Protein AF-A0A2N5KIL7-F1 (afdb_monomer)

Radius of gyration: 13.44 Å; Cα contacts (8 Å, |Δi|>4): 74; chains: 1; bounding box: 28×20×32 Å

Structure (mmCIF, N/CA/C/O backbone):
data_AF-A0A2N5KIL7-F1
#
_entry.id   AF-A0A2N5KIL7-F1
#
loop_
_atom_site.group_PDB
_atom_site.id
_atom_site.type_symbol
_atom_site.label_atom_id
_atom_site.label_alt_id
_atom_site.label_comp_id
_atom_site.label_asym_id
_atom_site.label_entity_id
_atom_site.label_seq_id
_atom_site.pdbx_PDB_ins_code
_atom_site.Cartn_x
_atom_site.Cartn_y
_atom_site.Cartn_z
_atom_site.occupancy
_atom_site.B_iso_or_equiv
_atom_site.auth_seq_id
_atom_site.auth_comp_id
_atom_site.auth_asym_id
_atom_site.auth_atom_id
_atom_site.pdbx_PDB_model_num
ATOM 1 N N . ALA A 1 1 ? -1.533 -13.020 5.950 1.00 77.38 1 ALA A N 1
ATOM 2 C CA . ALA A 1 1 ? -1.083 -12.946 4.541 1.00 77.38 1 ALA A CA 1
ATOM 3 C C . ALA A 1 1 ? -1.899 -11.867 3.822 1.00 77.38 1 ALA A C 1
ATOM 5 O O . ALA A 1 1 ? -2.868 -11.387 4.399 1.00 77.38 1 ALA A O 1
ATOM 6 N N . ALA A 1 2 ? -1.527 -11.449 2.615 1.00 89.69 2 ALA A N 1
ATOM 7 C CA . ALA A 1 2 ? -2.313 -10.515 1.804 1.00 89.69 2 ALA A CA 1
ATOM 8 C C . ALA A 1 2 ? -2.309 -10.987 0.348 1.00 89.69 2 ALA A C 1
ATOM 10 O O . ALA A 1 2 ? -1.336 -11.601 -0.088 1.00 89.69 2 ALA A O 1
ATOM 11 N N . THR A 1 3 ? -3.379 -10.696 -0.383 1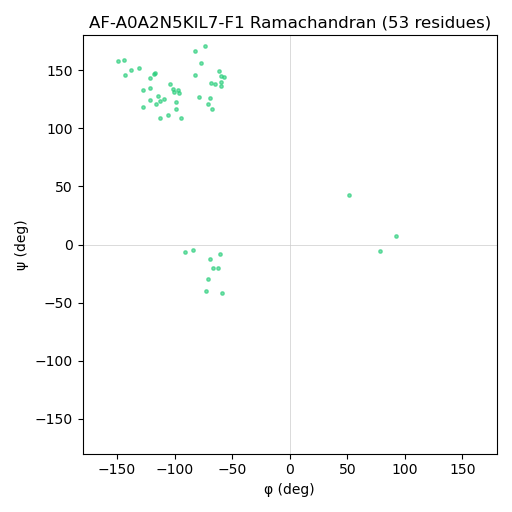.00 94.25 3 THR A N 1
ATOM 12 C CA . THR A 1 3 ? -3.501 -10.994 -1.814 1.00 94.25 3 THR A CA 1
ATOM 13 C C . THR A 1 3 ? -3.307 -9.711 -2.605 1.00 94.25 3 THR A C 1
ATOM 15 O O . THR A 1 3 ? -3.838 -8.669 -2.222 1.00 94.25 3 THR A O 1
ATOM 18 N N . VAL A 1 4 ? -2.563 -9.780 -3.707 1.00 92.69 4 VAL A N 1
ATOM 19 C CA . VAL A 1 4 ? -2.396 -8.656 -4.633 1.00 92.69 4 VAL A CA 1
ATOM 20 C C . VAL A 1 4 ? -3.026 -9.020 -5.969 1.00 92.69 4 VAL A C 1
ATOM 22 O O . VAL A 1 4 ? -2.722 -10.069 -6.529 1.00 92.69 4 VAL A O 1
ATOM 25 N N . VAL A 1 5 ? -3.895 -8.148 -6.476 1.00 94.12 5 VAL A N 1
ATOM 26 C CA . VAL A 1 5 ? -4.532 -8.281 -7.793 1.00 94.12 5 VAL A CA 1
ATOM 27 C C . VAL A 1 5 ? -4.190 -7.053 -8.626 1.00 94.12 5 VAL A C 1
ATOM 29 O O . VAL A 1 5 ? -4.258 -5.933 -8.121 1.00 94.12 5 VAL A O 1
ATOM 32 N N . TYR A 1 6 ? -3.816 -7.253 -9.890 1.00 92.06 6 TYR A N 1
ATOM 33 C CA . TYR A 1 6 ? -3.528 -6.169 -10.827 1.00 92.06 6 TYR A CA 1
ATOM 34 C C . TYR A 1 6 ? -4.576 -6.120 -11.938 1.00 92.06 6 TYR A C 1
ATOM 36 O O . TYR A 1 6 ? -4.779 -7.097 -12.654 1.00 92.06 6 TYR A O 1
ATOM 44 N N . ASP A 1 7 ? -5.221 -4.969 -12.082 1.00 92.75 7 ASP A N 1
ATOM 45 C CA . ASP A 1 7 ? -6.117 -4.641 -13.183 1.00 92.75 7 ASP A CA 1
ATOM 46 C C . ASP A 1 7 ? -5.317 -3.904 -14.264 1.00 92.75 7 ASP A C 1
ATOM 48 O O . ASP A 1 7 ? -4.906 -2.752 -14.087 1.00 92.75 7 ASP A O 1
ATOM 52 N N . THR A 1 8 ? -5.082 -4.581 -15.389 1.00 90.50 8 THR A N 1
ATOM 53 C CA . THR A 1 8 ? -4.315 -4.050 -16.524 1.00 90.50 8 THR A CA 1
ATOM 54 C C . THR A 1 8 ? -5.061 -2.953 -17.281 1.00 90.50 8 THR A C 1
ATOM 56 O O . THR A 1 8 ? -4.422 -2.041 -17.806 1.00 90.50 8 THR A O 1
ATOM 59 N N . ALA A 1 9 ? -6.397 -2.991 -17.305 1.00 94.12 9 ALA A N 1
ATOM 60 C CA . ALA A 1 9 ? -7.219 -1.997 -17.988 1.00 94.12 9 ALA A CA 1
ATOM 61 C C . ALA A 1 9 ? -7.221 -0.665 -17.225 1.00 94.12 9 ALA A C 1
ATOM 63 O O . ALA A 1 9 ? -7.111 0.403 -17.826 1.00 94.12 9 ALA A O 1
ATOM 64 N N . ARG A 1 10 ? -7.285 -0.728 -15.890 1.00 93.00 10 ARG A N 1
ATOM 65 C CA . ARG A 1 10 ? -7.244 0.446 -15.000 1.00 93.00 10 ARG A CA 1
ATOM 66 C C . ARG A 1 10 ? -5.835 0.831 -14.554 1.00 93.00 10 ARG A C 1
ATOM 68 O O . ARG A 1 10 ? -5.668 1.860 -13.905 1.00 93.00 10 ARG A O 1
ATOM 75 N N . LYS A 1 11 ? -4.828 0.015 -14.887 1.00 90.19 11 LYS A N 1
ATOM 76 C CA . LYS A 1 11 ? -3.441 0.129 -14.403 1.00 90.19 11 LYS A CA 1
ATOM 77 C C . LYS A 1 11 ? -3.380 0.234 -12.875 1.00 90.19 11 LYS A C 1
ATOM 79 O O . LYS A 1 11 ? -2.629 1.038 -12.324 1.00 90.19 11 LYS A O 1
ATOM 84 N N . GLN A 1 12 ? -4.179 -0.581 -12.191 1.00 92.50 12 GLN A N 1
ATOM 85 C CA . GLN A 1 12 ? -4.402 -0.488 -10.751 1.00 92.50 12 GLN A CA 1
ATOM 86 C C . GLN A 1 12 ? -4.019 -1.792 -10.051 1.00 92.50 12 GLN A C 1
ATOM 88 O O . GLN A 1 12 ? -4.546 -2.851 -10.370 1.00 92.50 12 GLN A O 1
ATOM 93 N N . ALA A 1 13 ? -3.132 -1.710 -9.059 1.00 91.88 13 ALA A N 1
ATOM 94 C CA . ALA A 1 13 ? -2.856 -2.813 -8.142 1.00 91.88 13 ALA A CA 1
ATOM 95 C C . ALA A 1 13 ? -3.669 -2.641 -6.853 1.00 91.88 13 ALA A C 1
ATOM 97 O O . ALA A 1 13 ? -3.686 -1.557 -6.267 1.00 91.88 13 ALA A O 1
ATOM 98 N N . VAL A 1 14 ? -4.315 -3.711 -6.399 1.00 93.38 14 VAL A N 1
ATOM 99 C CA . VAL A 1 14 ? -5.073 -3.760 -5.146 1.00 93.38 14 VAL A CA 1
ATOM 100 C C . VAL A 1 14 ? -4.412 -4.766 -4.217 1.00 93.38 14 VAL A C 1
ATOM 102 O O . VAL A 1 14 ? -4.294 -5.940 -4.557 1.00 93.38 14 VAL A O 1
ATOM 105 N N . LEU A 1 15 ? -3.998 -4.301 -3.039 1.00 93.69 15 LEU A N 1
ATOM 106 C CA . LEU A 1 15 ? -3.522 -5.145 -1.948 1.00 93.69 15 LEU A CA 1
ATOM 107 C C . LEU A 1 15 ? -4.669 -5.345 -0.959 1.00 93.69 15 LEU A C 1
ATOM 109 O O . LEU A 1 15 ? -5.127 -4.385 -0.343 1.00 93.69 15 LEU A O 1
ATOM 113 N N . ASN A 1 16 ? -5.113 -6.589 -0.805 1.00 93.06 16 ASN A N 1
ATOM 114 C CA . ASN A 1 16 ? -6.172 -6.976 0.117 1.00 93.06 16 ASN A CA 1
ATOM 115 C C . ASN A 1 16 ? -5.603 -7.854 1.248 1.00 93.06 16 ASN A C 1
ATOM 117 O O . ASN A 1 16 ? -5.208 -8.999 0.992 1.00 93.06 16 ASN A O 1
ATOM 121 N N . PRO A 1 17 ? -5.513 -7.351 2.491 1.00 93.50 17 PRO A N 1
ATOM 122 C CA . PRO A 1 17 ? -5.120 -8.164 3.639 1.00 93.50 17 PRO A CA 1
ATOM 123 C C . PRO A 1 17 ? -6.105 -9.316 3.882 1.00 93.50 17 PRO A C 1
ATOM 125 O O . PRO A 1 17 ? -7.29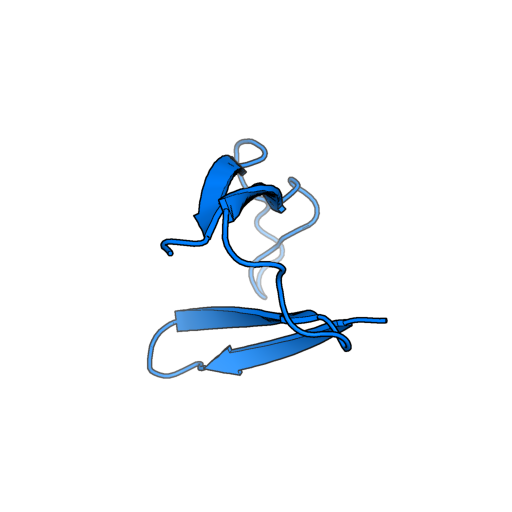6 -9.189 3.634 1.00 93.50 17 PRO A O 1
ATOM 128 N N . SER A 1 18 ? -5.632 -10.446 4.419 1.00 93.12 18 SER A N 1
ATOM 129 C CA . SER A 1 18 ? -6.501 -11.602 4.709 1.00 93.12 18 SER A CA 1
ATOM 130 C C . SER A 1 18 ? -7.487 -11.376 5.861 1.00 93.12 18 SER A C 1
ATOM 132 O O . SER A 1 18 ? -8.358 -12.207 6.089 1.00 93.12 18 SER A O 1
ATOM 134 N N . ARG A 1 19 ? -7.306 -10.306 6.639 1.00 93.69 19 ARG A N 1
ATOM 135 C CA . ARG A 1 19 ? -8.238 -9.866 7.679 1.00 93.69 19 ARG A CA 1
ATOM 136 C C . ARG A 1 19 ? -8.685 -8.457 7.355 1.00 93.69 19 ARG A C 1
ATOM 138 O O . ARG A 1 19 ? -7.857 -7.641 6.951 1.00 93.69 19 ARG A O 1
ATOM 145 N N . ASP A 1 20 ? -9.947 -8.179 7.636 1.00 93.44 20 ASP A N 1
ATOM 146 C CA . ASP A 1 20 ? -10.505 -6.852 7.448 1.00 93.44 20 ASP A CA 1
ATOM 147 C C . ASP A 1 20 ? -9.728 -5.795 8.233 1.00 93.44 20 ASP A C 1
ATOM 149 O O . ASP A 1 20 ? -9.235 -6.022 9.348 1.00 93.44 20 ASP A O 1
ATOM 153 N N . LEU A 1 21 ? -9.628 -4.616 7.623 1.00 93.88 21 LEU A N 1
ATOM 154 C CA . LEU A 1 21 ? -9.054 -3.453 8.272 1.00 93.88 21 LEU A CA 1
ATOM 155 C C . LEU A 1 21 ? -9.983 -2.981 9.395 1.00 93.88 21 LEU A C 1
ATOM 157 O O . LEU A 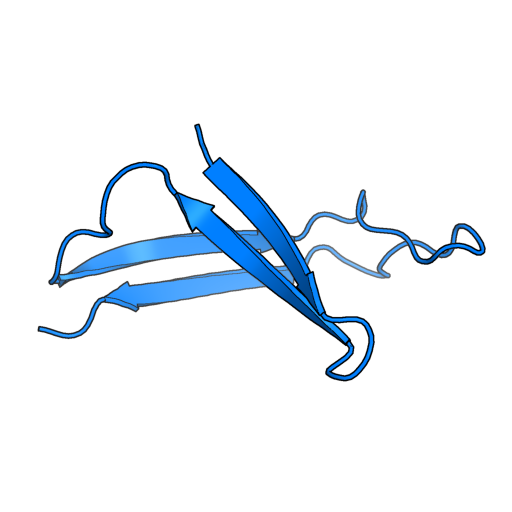1 21 ? -11.205 -2.928 9.249 1.00 93.88 21 LEU A O 1
ATOM 161 N N . VAL A 1 22 ? -9.394 -2.601 10.523 1.00 95.06 22 VAL A N 1
ATOM 162 C CA . VAL A 1 22 ? -10.134 -2.168 11.707 1.00 95.06 22 VAL A CA 1
ATOM 163 C C . VAL A 1 22 ? -10.589 -0.722 11.519 1.00 95.06 22 VAL A C 1
ATOM 165 O O . VAL A 1 22 ? -9.780 0.162 11.233 1.00 95.06 22 VAL A O 1
ATOM 168 N N . ARG A 1 23 ? -11.890 -0.462 11.701 1.00 95.06 23 ARG A N 1
ATOM 169 C CA . ARG A 1 23 ? -12.445 0.900 11.644 1.00 95.06 23 ARG A CA 1
ATOM 170 C C . ARG A 1 23 ? -11.804 1.796 12.702 1.00 95.06 23 ARG A C 1
ATOM 172 O O . ARG A 1 23 ? -11.638 1.400 13.850 1.00 95.06 23 ARG A O 1
ATOM 179 N N . GLY A 1 24 ? -11.460 3.020 12.313 1.00 94.81 24 GLY A N 1
ATOM 180 C CA . GLY A 1 24 ? -10.776 3.990 13.165 1.00 94.81 24 GLY A CA 1
ATOM 181 C C . GLY A 1 24 ? -9.271 3.759 13.332 1.00 94.81 24 GLY A C 1
ATOM 182 O O . GLY A 1 24 ? -8.616 4.613 13.921 1.00 94.81 24 GLY A O 1
ATOM 183 N N . ALA A 1 25 ? -8.709 2.663 12.809 1.00 95.75 25 ALA A N 1
AT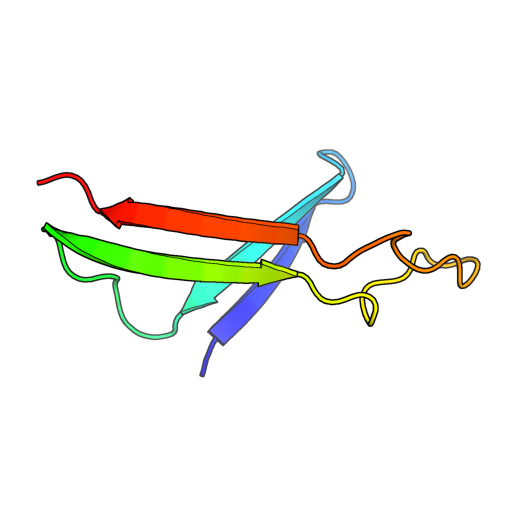OM 184 C CA . ALA A 1 25 ? -7.267 2.446 12.811 1.00 95.75 25 ALA A CA 1
ATOM 185 C C . ALA A 1 25 ? -6.591 3.173 11.639 1.00 95.75 25 ALA A C 1
ATOM 187 O O . ALA A 1 25 ? -7.151 3.289 10.542 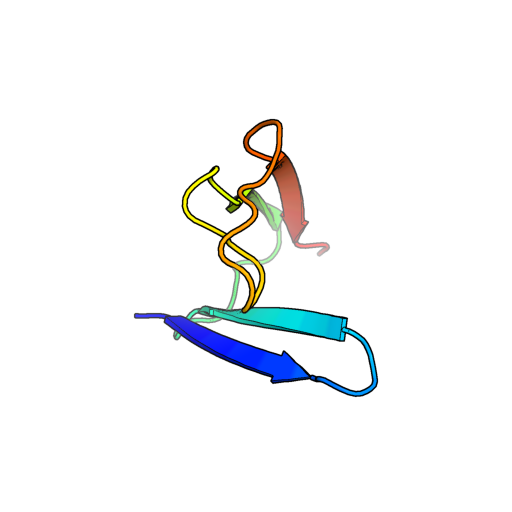1.00 95.75 25 ALA A O 1
ATOM 188 N N . THR A 1 26 ? -5.369 3.647 11.879 1.00 95.81 26 THR A N 1
ATOM 189 C CA . THR A 1 26 ? -4.503 4.234 10.853 1.00 95.81 26 THR A CA 1
ATOM 190 C C . THR A 1 26 ? -3.538 3.181 10.337 1.00 95.81 26 TH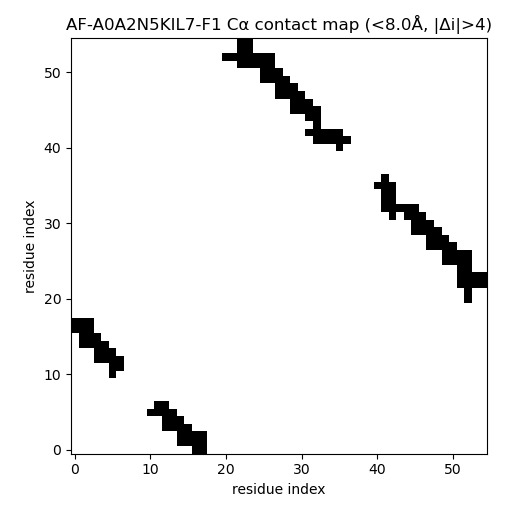R A C 1
ATOM 192 O O . THR A 1 26 ? -2.861 2.510 11.114 1.00 95.81 26 THR A O 1
ATOM 195 N N . TYR A 1 27 ? -3.458 3.068 9.016 1.00 95.25 27 TYR A N 1
ATOM 196 C CA . TYR A 1 27 ? -2.547 2.175 8.316 1.00 95.25 27 TYR A CA 1
ATOM 197 C C . TYR A 1 27 ? -1.578 2.983 7.463 1.00 95.25 27 TYR A C 1
ATOM 199 O O . TYR A 1 27 ? -1.938 4.028 6.920 1.00 95.25 27 TYR A O 1
ATOM 207 N N . THR A 1 28 ? -0.358 2.471 7.319 1.00 96.00 28 THR A N 1
ATOM 208 C CA . THR A 1 28 ? 0.657 3.020 6.416 1.00 96.00 28 THR A CA 1
ATOM 209 C C . THR A 1 28 ? 0.850 2.064 5.253 1.00 96.00 28 THR A C 1
ATOM 211 O O . THR A 1 28 ? 1.127 0.881 5.449 1.00 96.00 28 THR A O 1
ATOM 214 N N . ALA A 1 29 ? 0.707 2.583 4.042 1.00 94.81 29 ALA A N 1
ATOM 215 C CA . ALA A 1 29 ? 0.995 1.872 2.814 1.00 94.81 29 ALA A CA 1
ATOM 216 C C . ALA A 1 29 ? 2.353 2.324 2.270 1.00 94.81 29 ALA A C 1
ATOM 218 O O . ALA A 1 29 ? 2.644 3.519 2.188 1.00 94.81 29 ALA A O 1
ATOM 219 N N . THR A 1 30 ? 3.165 1.342 1.886 1.00 95.00 30 THR A N 1
ATOM 220 C CA . THR A 1 30 ? 4.516 1.544 1.367 1.00 95.00 30 THR A CA 1
ATOM 221 C C . THR A 1 30 ? 4.649 0.811 0.044 1.00 95.00 30 THR A C 1
ATOM 223 O O . THR A 1 30 ? 4.562 -0.414 -0.009 1.00 95.00 30 THR A O 1
ATOM 226 N N . VAL A 1 31 ? 4.915 1.559 -1.019 1.00 94.19 31 VAL A N 1
ATOM 227 C CA . VAL A 1 31 ? 5.352 1.028 -2.309 1.00 94.19 31 VAL A CA 1
ATOM 228 C C . VAL A 1 31 ? 6.836 1.332 -2.431 1.00 94.19 31 VAL A C 1
ATOM 230 O O . VAL A 1 31 ? 7.240 2.491 -2.518 1.00 94.19 31 VAL A O 1
ATOM 233 N N . THR A 1 32 ? 7.664 0.296 -2.382 1.00 94.94 32 THR A N 1
ATOM 234 C CA . THR A 1 32 ? 9.119 0.456 -2.442 1.00 94.94 32 THR A CA 1
ATOM 235 C C . THR A 1 32 ? 9.597 0.610 -3.882 1.00 94.94 32 THR A C 1
ATOM 237 O O . THR A 1 32 ? 8.898 0.258 -4.833 1.00 94.94 32 THR A O 1
ATOM 240 N N . ARG A 1 33 ? 10.852 1.040 -4.054 1.00 94.19 33 ARG A N 1
ATOM 241 C CA . ARG A 1 33 ? 11.537 1.014 -5.358 1.00 94.19 33 ARG A CA 1
ATOM 242 C C . ARG A 1 33 ? 11.678 -0.388 -5.961 1.00 94.19 33 ARG A C 1
ATOM 244 O O . ARG A 1 33 ? 12.094 -0.495 -7.103 1.00 94.19 33 ARG A O 1
ATOM 251 N N . GLY A 1 34 ? 11.337 -1.451 -5.227 1.00 91.19 34 GLY A N 1
ATOM 252 C CA . GLY A 1 34 ? 11.274 -2.808 -5.769 1.00 91.19 34 GLY A CA 1
ATOM 253 C C . GLY A 1 34 ? 10.166 -2.996 -6.810 1.00 91.19 34 GLY A C 1
ATOM 254 O O . GLY A 1 34 ? 10.263 -3.919 -7.615 1.00 91.19 34 GLY A O 1
ATOM 255 N N . ALA A 1 35 ? 9.152 -2.122 -6.834 1.00 90.38 35 ALA A N 1
ATOM 256 C CA . ALA A 1 35 ? 8.153 -2.103 -7.896 1.00 90.38 35 ALA A CA 1
ATOM 257 C C . ALA A 1 35 ? 8.784 -1.628 -9.215 1.00 90.38 35 ALA A C 1
ATOM 259 O O . ALA A 1 35 ? 9.403 -0.560 -9.267 1.00 90.38 35 ALA A O 1
ATOM 260 N N . LYS A 1 36 ? 8.614 -2.436 -10.266 1.00 90.25 36 LYS A N 1
ATOM 261 C CA . LYS A 1 36 ? 9.146 -2.192 -11.610 1.00 90.25 36 LYS A CA 1
ATOM 262 C C . LYS A 1 36 ? 8.063 -2.376 -12.656 1.00 90.25 36 LYS A C 1
ATOM 264 O O . LYS A 1 36 ? 7.147 -3.175 -12.459 1.00 90.25 36 LYS A O 1
ATOM 269 N N . ASP A 1 37 ? 8.198 -1.669 -13.768 1.00 87.25 3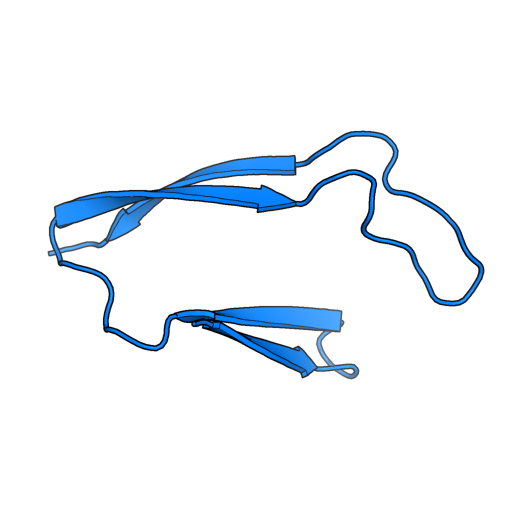7 ASP A N 1
ATOM 270 C CA . ASP A 1 37 ? 7.449 -2.012 -14.973 1.00 87.25 37 ASP A CA 1
ATOM 271 C C . ASP A 1 37 ? 8.024 -3.286 -15.645 1.00 87.25 37 ASP A C 1
ATOM 273 O O . ASP A 1 37 ? 9.094 -3.769 -15.252 1.00 87.25 37 ASP A O 1
ATOM 277 N N . PRO A 1 38 ? 7.340 -3.855 -16.658 1.00 85.69 38 PRO A N 1
ATOM 278 C CA . PRO A 1 38 ? 7.835 -5.033 -17.376 1.00 85.69 38 PRO A CA 1
ATOM 279 C C . PRO A 1 38 ? 9.161 -4.824 -18.123 1.00 85.69 38 PRO A C 1
ATOM 281 O O . PRO A 1 38 ? 9.842 -5.800 -18.420 1.00 85.69 38 PRO A O 1
ATOM 284 N N . ALA A 1 39 ? 9.538 -3.576 -18.420 1.00 91.62 39 ALA A N 1
ATOM 285 C CA . ALA A 1 39 ? 10.824 -3.233 -19.028 1.00 91.62 39 ALA A CA 1
ATOM 286 C C . ALA A 1 39 ? 11.955 -3.104 -17.985 1.00 91.62 39 ALA A C 1
ATOM 288 O O . ALA A 1 39 ? 13.117 -2.937 -18.349 1.00 91.62 39 ALA A O 1
ATOM 289 N N . GLY A 1 40 ? 11.637 -3.213 -16.690 1.00 91.25 40 GLY A N 1
ATOM 290 C CA . GLY A 1 40 ? 12.591 -3.161 -15.586 1.00 91.25 40 GLY A CA 1
ATOM 291 C C . GLY A 1 40 ? 12.812 -1.767 -14.996 1.00 91.25 40 GLY A C 1
ATOM 292 O O . GLY A 1 40 ? 13.671 -1.622 -14.120 1.00 91.25 40 GLY A O 1
ATOM 293 N N . ASN A 1 41 ? 12.045 -0.754 -15.405 1.00 92.19 41 ASN A N 1
ATOM 294 C CA . ASN A 1 41 ? 12.168 0.594 -14.858 1.00 92.19 41 ASN A CA 1
ATOM 295 C C . ASN A 1 41 ? 11.639 0.633 -13.421 1.00 92.19 41 ASN A C 1
ATOM 297 O O . ASN A 1 41 ? 10.476 0.327 -13.156 1.00 92.19 41 ASN A O 1
ATOM 301 N N . LEU A 1 42 ? 12.511 1.016 -12.489 1.00 93.44 42 LEU A N 1
ATOM 302 C CA . LEU A 1 42 ? 12.198 1.175 -11.068 1.00 93.44 42 LEU A CA 1
ATOM 303 C C . LEU A 1 42 ? 11.436 2.481 -10.823 1.00 93.44 42 LEU A C 1
ATOM 305 O O . LEU A 1 42 ? 11.640 3.474 -11.523 1.00 93.44 42 LEU A O 1
ATOM 309 N N . LEU A 1 43 ? 10.674 2.541 -9.730 1.00 91.81 43 LEU A N 1
ATOM 310 C CA . LEU A 1 43 ? 10.225 3.831 -9.202 1.00 91.81 43 LEU A CA 1
ATOM 311 C C . LEU A 1 43 ? 11.425 4.724 -8.833 1.00 91.81 43 LEU A C 1
ATOM 313 O O . LEU A 1 43 ? 12.408 4.271 -8.231 1.00 91.81 43 LEU A O 1
ATOM 317 N N . ALA A 1 44 ? 11.316 6.021 -9.137 1.00 93.56 44 ALA A N 1
ATOM 318 C CA . ALA A 1 44 ? 12.331 7.014 -8.777 1.00 93.56 44 ALA A CA 1
ATOM 319 C C . ALA A 1 44 ? 12.561 7.062 -7.255 1.00 93.56 44 ALA A C 1
ATOM 321 O O . ALA A 1 44 ? 13.700 7.062 -6.796 1.00 93.56 44 ALA A O 1
ATOM 322 N N . ALA A 1 45 ? 11.478 6.999 -6.475 1.00 94.00 45 ALA A N 1
ATOM 323 C CA . ALA A 1 45 ? 11.495 6.936 -5.017 1.00 94.00 45 ALA A CA 1
ATOM 324 C C . ALA A 1 45 ? 10.369 6.030 -4.495 1.00 94.00 45 ALA A C 1
ATOM 326 O O . ALA A 1 45 ? 9.374 5.802 -5.185 1.00 94.00 45 ALA A O 1
ATOM 327 N N . SER A 1 46 ? 10.517 5.525 -3.267 1.00 94.69 46 SER A N 1
ATOM 328 C CA . SER A 1 46 ? 9.436 4.809 -2.583 1.00 94.69 46 SER A CA 1
ATOM 329 C C . SER A 1 46 ? 8.267 5.757 -2.308 1.00 94.69 46 SER A C 1
ATOM 331 O O . SER A 1 46 ? 8.469 6.890 -1.871 1.00 94.69 46 SER A O 1
ATOM 333 N N . LYS A 1 47 ? 7.038 5.288 -2.517 1.00 95.69 47 LYS A N 1
ATOM 334 C CA . LYS A 1 47 ? 5.825 6.026 -2.168 1.00 95.69 47 LYS A CA 1
ATOM 335 C C . LYS A 1 47 ? 5.304 5.521 -0.831 1.00 95.69 47 LYS A C 1
ATOM 337 O O . LYS A 1 47 ? 5.017 4.337 -0.692 1.00 95.69 47 LYS A O 1
ATOM 342 N N . ILE A 1 48 ? 5.173 6.421 0.136 1.00 96.88 48 ILE A N 1
ATOM 343 C CA . ILE A 1 48 ? 4.669 6.108 1.474 1.00 96.88 48 ILE A CA 1
ATOM 344 C C . ILE A 1 48 ? 3.531 7.070 1.780 1.00 96.88 48 ILE A C 1
ATOM 346 O O . ILE A 1 48 ? 3.653 8.271 1.540 1.00 96.88 48 ILE A O 1
ATOM 350 N N . TRP A 1 49 ? 2.420 6.544 2.277 1.00 96.88 49 TRP A N 1
ATOM 351 C CA . TRP A 1 49 ? 1.305 7.351 2.757 1.00 96.88 49 TRP A CA 1
ATOM 352 C C . TRP A 1 49 ? 0.570 6.633 3.881 1.00 96.88 49 TRP A C 1
ATOM 354 O O . TRP A 1 49 ? 0.614 5.406 3.983 1.00 96.88 49 TRP A O 1
ATOM 364 N N . SER A 1 50 ? -0.141 7.401 4.699 1.00 96.50 50 SER A N 1
ATOM 365 C CA . SER A 1 50 ? -0.993 6.865 5.756 1.00 96.50 50 SER A CA 1
ATOM 366 C C . SER A 1 50 ? -2.446 7.245 5.519 1.00 96.50 50 SER A C 1
ATOM 368 O O . SER A 1 50 ? -2.746 8.310 4.980 1.00 96.50 50 SER A O 1
ATOM 370 N N . PHE A 1 51 ? -3.354 6.361 5.914 1.00 95.12 51 PHE A N 1
ATOM 371 C CA . PHE A 1 51 ? -4.791 6.588 5.841 1.00 95.12 51 PHE A CA 1
ATOM 372 C C . PHE A 1 51 ? -5.485 5.978 7.057 1.00 95.12 51 PHE A C 1
ATOM 374 O O . PHE A 1 51 ? -5.075 4.936 7.568 1.00 95.12 51 PHE A O 1
ATOM 381 N N . THR A 1 52 ? -6.555 6.625 7.509 1.00 96.12 52 THR A N 1
ATOM 382 C CA . THR A 1 52 ? -7.407 6.113 8.585 1.00 96.12 52 THR A CA 1
ATOM 383 C C . THR A 1 52 ? -8.648 5.479 7.981 1.00 96.12 52 THR A C 1
ATOM 385 O O . THR A 1 52 ? -9.318 6.084 7.139 1.00 96.12 52 THR A O 1
ATOM 388 N N . VAL A 1 53 ? -8.976 4.264 8.418 1.00 94.12 53 VAL A N 1
ATOM 389 C CA . VAL A 1 53 ? -10.230 3.615 8.027 1.00 94.12 53 VAL A CA 1
ATOM 390 C C . VAL A 1 53 ? -11.370 4.392 8.661 1.00 94.12 53 VAL A C 1
ATOM 392 O O . VAL A 1 53 ? -11.464 4.489 9.887 1.00 94.12 53 VAL A O 1
ATOM 395 N N . ARG A 1 54 ? -12.222 4.976 7.817 1.00 89.19 54 ARG A N 1
ATOM 396 C CA . ARG A 1 54 ? -13.362 5.769 8.279 1.00 89.19 54 ARG A CA 1
ATOM 397 C C . ARG A 1 54 ? -14.298 4.910 9.135 1.00 89.19 54 ARG A C 1
ATOM 399 O O . ARG A 1 54 ? -14.427 3.705 8.906 1.00 89.19 54 ARG A O 1
ATOM 406 N N . ARG A 1 55 ? -14.885 5.547 10.150 1.00 65.06 55 ARG A N 1
ATOM 407 C CA . ARG A 1 55 ? -15.908 4.935 11.002 1.00 65.06 55 ARG A CA 1
ATOM 408 C C . ARG A 1 55 ? -17.192 4.715 10.223 1.00 65.06 55 ARG A C 1
ATOM 410 O O . ARG A 1 55 ? -17.480 5.526 9.321 1.00 65.06 55 ARG A O 1
#

Foldseek 3Di:
DWDWDADPVVRDIDIGDPDDDDAQDKDKDKAAQVDADPVRDTPPGIDIDMDGRHD

Mean predicted aligned error: 3.67 Å

Nearest PDB structures (foldseek):
  8pz3-assembly1_A  TM=7.008E-01  e=1.416E+00  Burkholderia pseudomallei
  8q00-assembly1_A  TM=6.969E-01  e=2.653E+00  Burkholderia pseudomallei
  8pz3-assembly1_B  TM=7.042E-01  e=3.736E+00  Burkholderia pseudomallei
  7dc8-assembly2_F  TM=5.506E-01  e=7.845E+00  Homo s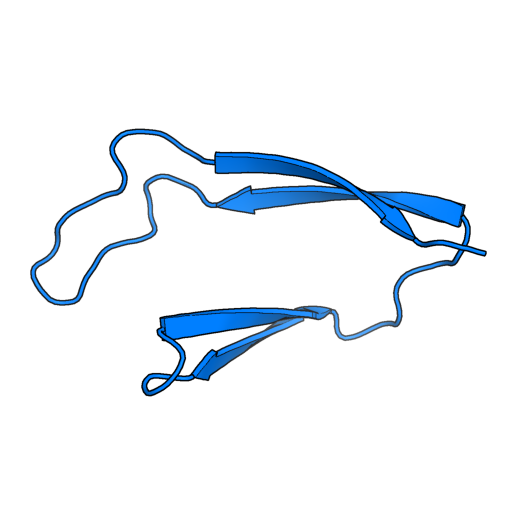apiens

Solvent-a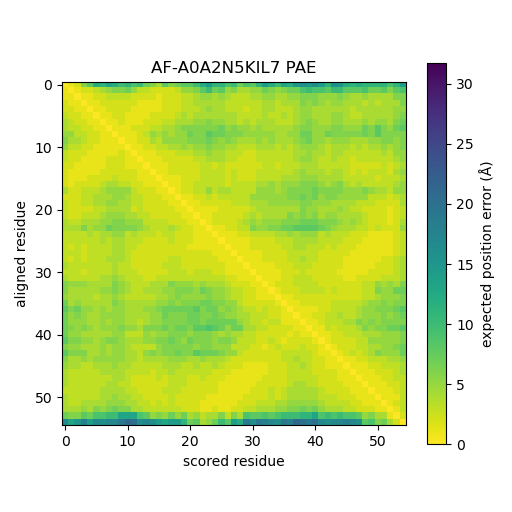ccessible surface area (backbone atoms only — not comparable to full-atom values): 3591 Å² total; per-residue (Å²): 113,66,50,78,49,75,40,80,91,77,72,42,76,46,80,45,60,75,59,84,82,58,67,66,41,74,47,74,50,76,46,56,44,85,51,55,51,98,90,63,54,54,45,94,61,60,50,71,50,73,52,64,38,72,120

Secondary structure (DSSP, 8-state):
-EEEEEETTTTEEEEEESSPPPTT-EEEEEE-TT-B-TT-PBPSS-EEEEEEPP-

Sequence (55 aa):
AATVVYDTARKQAVLNPSRDLVRGATYTATVTRGAKDPAGNLLAASKIWSFTVRR

pLDDT: mean 92.48, std 4.85, range [65.06, 96.88]